Protein AF-A0A4R6DWL5-F1 (afdb_monomer_lite)

Organism: NCBI:txid29545

Foldseek 3Di:
DDDPPPPPPPPPPPQDPVQLVVLLVVLVVQLVVCCVVPLLQSQLSSLVSCVVRNLVVVCVVQVQNPLSVVLSVVLNVCRNCCSVVVDPPVRSVVSSQVSCCVRRVDNFDDFDQDPVRDTDGPGDDDDDDD

pLDDT: mean 71.74, std 21.97, range [25.61, 95.81]

Secondary structure (DSSP, 8-state):
----------------HHHHHHHHHHHHHHHHHHHHH-TTTHHHHHHHHHHHHTHHHHHHHH--HHHHHHHHHHHHHHHHHHHTTSS-HHHHHHHHHHHHHHHH--S---EEE-TTS-EEESS-------

Radius of gyration: 18.13 Å; chains: 1; bounding box: 52×46×50 Å

Sequence (130 aa):
MLLLAAGCAHAEHEYTAEQFVRATKWCHDNARMDQGLQPDAWFSRFVACRREHVMPFEIQVFRREKEVGEMYDELARIAPLVDKKQVSARCAMMKWQQLMQEKLAIDCAITVEHADGGGQCAGLRAVQVR

Structure (mmCIF, N/CA/C/O backbone):
data_AF-A0A4R6DWL5-F1
#
_entry.id   AF-A0A4R6DWL5-F1
#
loop_
_atom_site.group_PDB
_atom_site.id
_atom_site.type_symbol
_atom_site.label_atom_id
_atom_site.label_alt_id
_atom_site.label_comp_id
_atom_site.label_asym_id
_atom_site.label_entity_id
_atom_site.label_seq_id
_atom_site.pdbx_PDB_ins_code
_atom_site.Cartn_x
_atom_site.Cartn_y
_atom_site.Cartn_z
_atom_site.occupancy
_atom_site.B_iso_or_equiv
_atom_site.auth_seq_id
_atom_site.auth_comp_id
_atom_site.auth_asym_id
_atom_site.auth_atom_id
_atom_site.pdbx_PDB_model_num
ATOM 1 N N . MET A 1 1 ? -33.145 -30.763 33.450 1.00 44.12 1 MET A N 1
ATOM 2 C CA . MET A 1 1 ? -32.457 -29.456 33.484 1.00 44.12 1 MET A CA 1
ATOM 3 C C . MET A 1 1 ? -30.967 -29.699 33.628 1.00 44.12 1 MET A C 1
ATOM 5 O O . MET A 1 1 ? -30.551 -30.127 34.691 1.00 44.12 1 MET A O 1
ATOM 9 N N . LEU 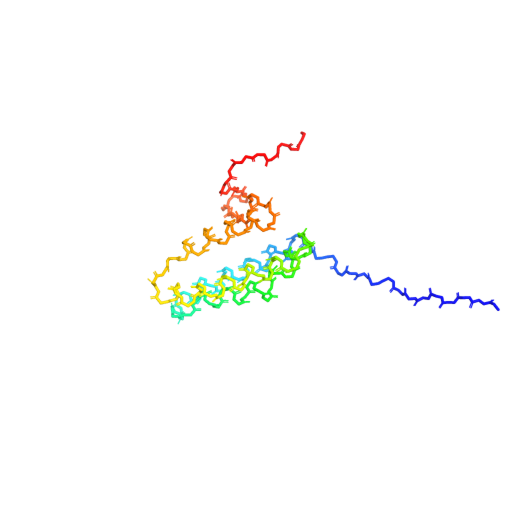A 1 2 ? -30.196 -29.461 32.568 1.00 37.34 2 LEU A N 1
ATOM 10 C CA . LEU A 1 2 ? -28.803 -29.021 32.657 1.00 37.34 2 LEU A CA 1
ATOM 11 C C . LEU A 1 2 ? -28.417 -28.472 31.282 1.00 37.34 2 LEU A C 1
ATOM 13 O O . LEU A 1 2 ? -28.399 -29.188 30.284 1.00 37.34 2 LEU A O 1
ATOM 17 N N . LEU A 1 3 ? -28.255 -27.152 31.260 1.00 47.22 3 LEU A N 1
ATOM 18 C CA . LEU A 1 3 ? -27.855 -26.341 30.124 1.00 47.22 3 LEU A CA 1
ATOM 19 C C . LEU A 1 3 ? -26.384 -26.618 29.814 1.00 47.22 3 LEU A C 1
ATOM 21 O O . LEU A 1 3 ? -25.522 -26.322 30.636 1.00 47.22 3 LEU A O 1
ATOM 25 N N . LEU A 1 4 ? -26.098 -27.122 28.618 1.00 44.31 4 LEU A N 1
ATOM 26 C CA . LEU A 1 4 ? -24.764 -27.056 28.028 1.00 44.31 4 LEU A CA 1
ATOM 27 C C . LEU A 1 4 ? -24.817 -26.077 26.857 1.00 44.31 4 LEU A C 1
ATOM 29 O O . LEU A 1 4 ? -24.803 -26.452 25.690 1.00 44.31 4 LEU A O 1
ATOM 33 N N . ALA A 1 5 ? -24.906 -24.791 27.200 1.00 48.03 5 ALA A N 1
ATOM 34 C CA . ALA A 1 5 ? -24.530 -23.710 26.302 1.00 48.03 5 ALA A CA 1
ATOM 35 C C . ALA A 1 5 ? -22.995 -23.662 26.247 1.00 48.03 5 ALA A C 1
ATOM 37 O O . ALA A 1 5 ? -22.357 -22.843 26.900 1.00 48.03 5 ALA A O 1
ATOM 38 N N . ALA A 1 6 ? -22.405 -24.594 25.502 1.00 44.91 6 ALA A N 1
ATOM 39 C CA . ALA A 1 6 ? -20.998 -24.570 25.122 1.00 44.91 6 ALA A CA 1
ATOM 40 C C . ALA A 1 6 ? -20.900 -24.171 23.644 1.00 44.91 6 ALA A C 1
ATOM 42 O O . ALA A 1 6 ? -20.457 -24.934 22.794 1.00 44.91 6 ALA A O 1
ATOM 43 N N . GLY A 1 7 ? -21.370 -22.965 23.329 1.00 35.59 7 GLY A N 1
ATOM 44 C CA . GLY A 1 7 ? -20.899 -22.253 22.151 1.00 35.59 7 GLY A CA 1
ATOM 45 C C . GLY A 1 7 ? -19.638 -21.527 22.575 1.00 35.59 7 GLY A C 1
ATOM 46 O O . GLY A 1 7 ? -19.731 -20.419 23.097 1.00 35.59 7 GLY A O 1
ATOM 47 N N . CYS A 1 8 ? -18.487 -22.195 22.458 1.00 44.97 8 CYS A N 1
ATOM 48 C CA . CYS A 1 8 ? -17.184 -21.581 22.669 1.00 44.97 8 CYS A CA 1
ATOM 49 C C . CYS A 1 8 ? -17.162 -20.238 21.945 1.00 44.97 8 CYS A C 1
ATOM 51 O O . CYS A 1 8 ? -17.403 -20.173 20.737 1.00 44.97 8 CYS A O 1
ATOM 53 N N . ALA A 1 9 ? -16.917 -19.186 22.726 1.00 37.28 9 ALA A N 1
ATOM 54 C CA . ALA A 1 9 ? -16.559 -17.879 22.227 1.00 37.28 9 ALA A CA 1
ATOM 55 C C . ALA A 1 9 ? -15.608 -18.083 21.049 1.00 37.28 9 ALA A C 1
ATOM 57 O O . ALA A 1 9 ? -14.599 -18.782 21.183 1.00 37.28 9 ALA A O 1
ATOM 58 N N . HIS A 1 10 ? -15.969 -17.530 19.892 1.00 35.88 10 HIS A N 1
ATOM 59 C CA . HIS A 1 10 ? -14.992 -17.305 18.848 1.00 35.88 10 HIS A CA 1
ATOM 60 C C . HIS A 1 10 ? -13.896 -16.488 19.521 1.00 35.88 10 HIS A C 1
ATOM 62 O O . HIS A 1 10 ? -14.077 -15.302 19.789 1.00 35.88 10 HIS A O 1
ATOM 68 N N . ALA A 1 11 ? -12.791 -17.143 19.869 1.00 39.69 11 ALA A N 1
ATOM 69 C CA . ALA A 1 11 ? -11.529 -16.464 20.020 1.00 39.69 11 ALA A CA 1
ATOM 70 C C . ALA A 1 11 ? -11.232 -15.943 18.615 1.00 39.69 11 ALA A C 1
ATOM 72 O O . ALA A 1 11 ? -10.598 -16.633 17.810 1.00 39.69 11 ALA A O 1
ATOM 73 N N . GLU A 1 12 ? -11.820 -14.784 18.288 1.00 44.91 12 GLU A N 1
ATOM 74 C CA . GLU A 1 12 ? -11.357 -13.935 17.204 1.00 44.91 12 GLU A CA 1
ATOM 75 C C . GLU A 1 12 ? -9.847 -13.943 17.363 1.00 44.91 12 GLU A C 1
ATOM 77 O O . GLU A 1 12 ? -9.341 -13.593 18.429 1.00 44.91 12 GLU A O 1
ATOM 82 N N . HIS A 1 13 ? -9.147 -14.531 16.394 1.00 46.78 13 HIS A N 1
ATOM 83 C CA . HIS A 1 13 ? -7.699 -14.569 16.427 1.00 46.78 13 HIS A CA 1
ATOM 84 C C . HIS A 1 13 ? -7.254 -13.118 16.558 1.00 46.78 13 HIS A C 1
ATOM 86 O O . HIS A 1 13 ? -7.386 -12.359 15.606 1.00 46.78 13 HIS A O 1
ATOM 92 N N . GLU A 1 14 ? -6.834 -12.699 17.751 1.00 51.12 14 GLU A N 1
ATOM 93 C CA . GLU A 1 14 ? -6.277 -11.371 17.941 1.00 51.12 14 GLU A CA 1
ATOM 94 C C . GLU A 1 14 ? -4.956 -11.376 17.190 1.00 51.12 14 GLU A C 1
ATOM 96 O O . GLU A 1 14 ? -3.984 -12.028 17.582 1.00 51.12 14 GLU A O 1
ATOM 101 N N . TYR A 1 15 ? -4.948 -10.714 16.040 1.00 56.78 15 TYR A N 1
ATOM 102 C CA . TYR A 1 15 ? -3.745 -10.584 15.252 1.00 56.78 15 TYR A CA 1
ATOM 103 C C . TYR A 1 15 ? -2.760 -9.692 16.012 1.00 56.78 15 TYR A C 1
ATOM 105 O O . TYR A 1 15 ? -3.109 -8.612 16.490 1.00 56.78 15 TYR A O 1
ATOM 113 N N . THR A 1 16 ? -1.514 -10.144 16.147 1.00 66.25 16 THR A N 1
ATOM 114 C CA . THR A 1 16 ? -0.500 -9.425 16.926 1.00 66.25 16 THR A CA 1
ATOM 115 C C . THR A 1 16 ? 0.188 -8.349 16.087 1.00 66.25 16 THR A C 1
ATOM 117 O O . THR A 1 16 ? 0.328 -8.475 14.867 1.00 66.25 16 THR A O 1
ATOM 120 N N . ALA A 1 17 ? 0.704 -7.303 16.743 1.00 64.25 17 ALA A N 1
ATOM 121 C CA . ALA A 1 17 ? 1.523 -6.279 16.085 1.00 64.25 17 ALA A CA 1
ATOM 122 C C . ALA A 1 17 ? 2.720 -6.888 15.322 1.00 64.25 17 ALA A C 1
ATOM 124 O O . ALA A 1 17 ? 3.086 -6.426 14.246 1.00 64.25 17 ALA A O 1
ATOM 125 N N . GLU A 1 18 ? 3.287 -7.981 15.836 1.00 68.69 18 GLU A N 1
ATOM 126 C CA . GLU A 1 18 ? 4.375 -8.715 15.187 1.00 68.69 18 GLU A CA 1
ATOM 127 C C . GLU A 1 18 ? 3.936 -9.365 13.861 1.00 68.69 18 GLU A C 1
ATOM 129 O O . GLU A 1 18 ? 4.676 -9.346 12.877 1.00 68.69 18 GLU A O 1
ATOM 134 N N . GLN A 1 19 ? 2.723 -9.924 13.797 1.00 67.31 19 GLN A N 1
ATOM 135 C CA . GLN A 1 19 ? 2.179 -10.482 12.556 1.00 67.31 19 GLN A CA 1
ATOM 136 C C . GLN A 1 19 ? 1.967 -9.394 11.49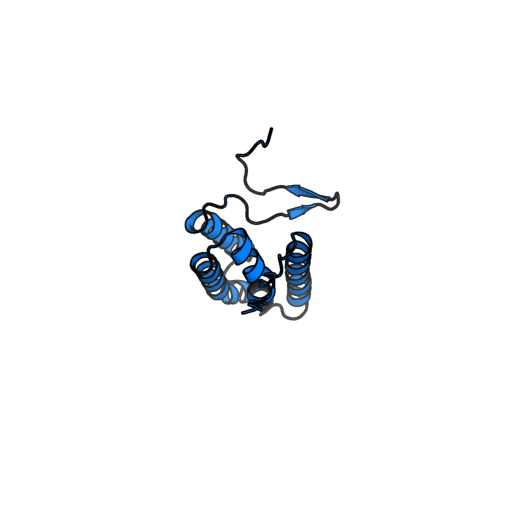3 1.00 67.31 19 GLN A C 1
ATOM 138 O O . GLN A 1 19 ? 2.327 -9.615 10.336 1.00 67.31 19 GLN A O 1
ATOM 143 N N . PHE A 1 20 ? 1.476 -8.214 11.889 1.00 74.06 20 PHE A N 1
ATOM 144 C CA . PHE A 1 20 ? 1.347 -7.057 10.997 1.00 74.06 20 PHE A CA 1
ATOM 145 C C . PHE A 1 20 ? 2.703 -6.607 10.427 1.00 74.06 20 PHE A C 1
ATOM 147 O O . PHE A 1 20 ? 2.840 -6.427 9.212 1.00 74.06 20 PHE A O 1
ATOM 154 N N . VAL A 1 21 ? 3.721 -6.467 11.286 1.00 72.31 21 VAL A N 1
ATOM 155 C CA . VAL A 1 21 ? 5.079 -6.070 10.871 1.00 72.31 21 VAL A CA 1
ATOM 156 C C . VAL A 1 21 ? 5.665 -7.093 9.897 1.00 72.31 21 VAL A C 1
ATOM 158 O O . VAL A 1 21 ? 6.164 -6.718 8.834 1.00 72.31 21 VAL A O 1
ATOM 161 N N . ARG A 1 22 ? 5.539 -8.394 10.192 1.00 75.19 22 ARG A N 1
ATOM 162 C CA . ARG A 1 22 ? 6.022 -9.463 9.301 1.00 75.19 22 ARG A CA 1
ATOM 163 C C . ARG A 1 22 ? 5.337 -9.446 7.936 1.00 75.19 22 ARG A C 1
ATOM 165 O O . ARG A 1 22 ? 6.029 -9.548 6.925 1.00 75.19 22 ARG A O 1
ATOM 172 N N . ALA A 1 23 ? 4.013 -9.296 7.891 1.00 76.94 23 ALA A N 1
ATOM 173 C CA . ALA A 1 23 ? 3.266 -9.230 6.635 1.00 76.94 23 ALA A CA 1
ATOM 174 C C . ALA A 1 23 ? 3.669 -8.007 5.794 1.00 76.94 23 ALA A C 1
ATOM 176 O O . ALA A 1 23 ? 3.923 -8.122 4.593 1.00 76.94 23 ALA A O 1
ATOM 177 N N . THR A 1 24 ? 3.812 -6.847 6.439 1.00 78.38 24 THR A N 1
ATOM 178 C CA . THR A 1 24 ? 4.253 -5.607 5.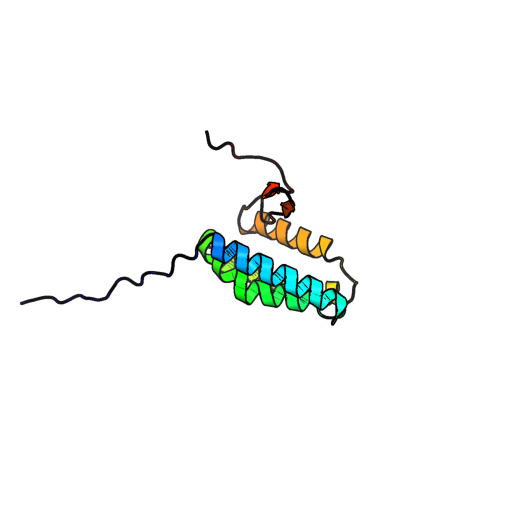786 1.00 78.38 24 THR A CA 1
ATOM 179 C C . THR A 1 24 ? 5.657 -5.754 5.203 1.00 78.38 24 THR A C 1
ATOM 181 O O . THR A 1 24 ? 5.879 -5.437 4.029 1.00 78.38 24 THR A O 1
ATOM 184 N N . LYS A 1 25 ? 6.596 -6.300 5.988 1.00 82.69 25 LYS A N 1
ATOM 185 C CA . LYS A 1 25 ? 7.966 -6.561 5.538 1.00 82.69 25 LYS A CA 1
ATOM 186 C C . LYS A 1 25 ? 7.995 -7.526 4.352 1.00 82.69 25 LYS A C 1
ATOM 188 O O . LYS A 1 25 ? 8.684 -7.257 3.371 1.00 82.69 25 LYS A O 1
ATOM 193 N N . TRP A 1 26 ? 7.224 -8.613 4.415 1.00 87.38 26 TRP A N 1
ATOM 194 C CA . TRP A 1 26 ? 7.147 -9.600 3.337 1.00 87.38 26 TRP A CA 1
ATOM 195 C C . TRP A 1 26 ? 6.704 -8.968 2.011 1.00 87.38 26 TRP A C 1
ATOM 197 O O . TRP A 1 26 ? 7.349 -9.192 0.984 1.00 87.38 26 TRP A O 1
ATOM 207 N N . CYS A 1 27 ? 5.672 -8.119 2.029 1.00 87.19 27 CYS A N 1
ATOM 208 C CA . CYS A 1 27 ? 5.230 -7.414 0.824 1.00 87.19 27 CYS A CA 1
ATOM 209 C C . CYS A 1 27 ? 6.289 -6.469 0.261 1.00 87.19 27 CYS A C 1
ATOM 211 O O . CYS A 1 27 ? 6.478 -6.408 -0.954 1.00 87.19 27 CYS A O 1
ATOM 213 N N . HIS A 1 28 ? 6.994 -5.742 1.126 1.00 82.44 28 HIS A N 1
ATOM 214 C CA . HIS A 1 28 ? 8.048 -4.831 0.695 1.00 82.44 28 HIS A CA 1
ATOM 215 C C . HIS A 1 28 ? 9.247 -5.576 0.082 1.00 82.44 28 HIS A C 1
ATOM 217 O O . HIS A 1 28 ? 9.753 -5.183 -0.971 1.00 82.44 28 HIS A O 1
ATOM 223 N N . ASP A 1 29 ? 9.686 -6.672 0.705 1.00 84.62 29 ASP A N 1
ATOM 224 C CA . ASP A 1 29 ? 10.802 -7.481 0.207 1.00 84.62 29 ASP A CA 1
ATOM 225 C C . ASP A 1 29 ? 10.487 -8.084 -1.174 1.00 84.62 29 ASP A C 1
ATOM 227 O O . ASP A 1 29 ? 11.310 -7.983 -2.088 1.00 84.62 29 ASP A O 1
ATOM 231 N N . ASN A 1 30 ? 9.280 -8.637 -1.355 1.00 81.62 30 ASN A N 1
ATOM 232 C CA . ASN A 1 30 ? 8.838 -9.174 -2.647 1.00 81.62 30 ASN A CA 1
ATOM 233 C C . ASN A 1 30 ? 8.739 -8.077 -3.710 1.00 81.62 30 ASN A C 1
ATOM 235 O O . ASN A 1 30 ? 9.217 -8.274 -4.822 1.00 81.62 30 ASN A O 1
ATOM 239 N N . ALA A 1 31 ? 8.212 -6.899 -3.365 1.00 85.06 31 ALA A N 1
ATOM 240 C CA . ALA A 1 31 ? 8.150 -5.766 -4.286 1.00 85.06 31 ALA A CA 1
ATOM 241 C C . ALA A 1 31 ? 9.542 -5.330 -4.767 1.00 85.06 31 ALA A C 1
ATOM 243 O O . ALA A 1 31 ? 9.730 -5.055 -5.951 1.00 85.06 31 ALA A O 1
ATOM 244 N N . ARG A 1 32 ? 10.540 -5.309 -3.871 1.00 79.19 32 ARG A N 1
ATOM 245 C CA . ARG A 1 32 ? 11.929 -4.978 -4.226 1.00 79.19 32 ARG A CA 1
ATOM 246 C C . ARG A 1 32 ? 12.541 -6.018 -5.162 1.00 79.19 32 ARG A C 1
ATOM 248 O O . ARG A 1 32 ? 13.278 -5.656 -6.076 1.00 79.19 32 ARG A O 1
ATOM 255 N N . MET A 1 33 ? 12.254 -7.299 -4.934 1.00 78.50 33 MET A N 1
ATOM 256 C CA . MET A 1 33 ? 12.681 -8.375 -5.832 1.00 78.50 33 MET A CA 1
ATOM 257 C C . MET A 1 33 ? 11.991 -8.271 -7.198 1.00 78.50 33 MET A C 1
ATOM 259 O O . MET A 1 33 ? 12.661 -8.320 -8.230 1.00 78.50 33 MET A O 1
ATOM 263 N N . ASP A 1 34 ? 10.675 -8.060 -7.209 1.00 80.81 34 ASP A N 1
ATOM 264 C CA . ASP A 1 34 ? 9.872 -7.918 -8.424 1.00 80.81 34 ASP A CA 1
ATOM 265 C C . ASP A 1 34 ? 10.289 -6.691 -9.239 1.00 80.81 34 ASP A C 1
ATOM 267 O O . ASP A 1 34 ? 10.315 -6.757 -10.461 1.00 80.81 34 ASP A O 1
ATOM 271 N N . GLN A 1 35 ? 10.716 -5.599 -8.605 1.00 77.19 35 GLN A N 1
ATOM 272 C CA . GLN A 1 35 ? 11.243 -4.437 -9.324 1.00 77.19 35 GLN A CA 1
ATOM 273 C C . GLN A 1 35 ? 12.479 -4.784 -10.180 1.00 77.19 35 GLN A C 1
ATOM 275 O O . GLN A 1 35 ? 12.703 -4.154 -11.213 1.00 77.19 35 GLN A O 1
ATOM 280 N N . GLY A 1 36 ? 13.267 -5.787 -9.776 1.00 80.25 36 GLY A N 1
ATOM 281 C CA . GLY A 1 36 ? 14.408 -6.290 -10.545 1.00 80.25 36 GLY A CA 1
ATOM 282 C C . GLY A 1 36 ? 14.055 -7.367 -11.578 1.00 80.25 36 GLY A C 1
ATOM 283 O O . GLY A 1 36 ? 14.707 -7.439 -12.616 1.00 80.25 36 GLY A O 1
ATOM 284 N N . LEU A 1 37 ? 13.044 -8.203 -11.310 1.00 79.44 37 LEU A N 1
ATOM 285 C CA . LEU A 1 37 ? 12.701 -9.376 -12.135 1.00 79.44 37 LEU A CA 1
ATOM 286 C C . LEU A 1 37 ? 11.522 -9.144 -13.092 1.00 79.44 37 LEU A C 1
ATOM 288 O O . LEU A 1 37 ? 11.490 -9.701 -14.186 1.00 79.44 37 LEU A O 1
ATOM 292 N N . GLN A 1 38 ? 10.539 -8.356 -12.669 1.00 79.31 38 GLN A N 1
ATOM 293 C CA . GLN A 1 38 ? 9.292 -8.051 -13.373 1.00 79.31 38 GLN A CA 1
ATOM 294 C C . GLN A 1 38 ? 8.969 -6.551 -13.236 1.00 79.31 38 GLN A C 1
ATOM 296 O O . GLN A 1 38 ? 7.972 -6.172 -12.610 1.00 79.31 38 GLN A O 1
ATOM 301 N N . PRO A 1 39 ? 9.799 -5.670 -13.826 1.00 78.25 39 PRO A N 1
ATOM 302 C CA . PRO A 1 39 ? 9.685 -4.222 -13.648 1.00 78.25 39 PRO A CA 1
ATOM 303 C C . PRO A 1 39 ? 8.372 -3.627 -14.179 1.00 78.25 39 PRO A C 1
ATOM 305 O O . PRO A 1 39 ? 8.048 -2.496 -13.834 1.00 78.25 39 PRO A O 1
ATOM 308 N N . ASP A 1 40 ? 7.611 -4.372 -14.981 1.00 85.75 40 ASP A N 1
ATOM 309 C CA . ASP A 1 40 ? 6.359 -3.908 -15.588 1.00 85.75 40 ASP A CA 1
ATOM 310 C C . ASP A 1 40 ? 5.107 -4.262 -14.763 1.00 85.75 40 ASP A C 1
ATOM 312 O O . ASP A 1 40 ? 3.989 -4.001 -15.206 1.00 85.75 40 ASP A O 1
ATOM 316 N N . ALA A 1 41 ? 5.264 -4.887 -13.590 1.00 88.44 41 ALA A N 1
ATOM 317 C CA . ALA A 1 41 ? 4.139 -5.262 -12.722 1.00 88.44 41 ALA A CA 1
ATOM 318 C C . ALA A 1 41 ? 4.447 -5.200 -11.214 1.00 88.44 41 ALA A C 1
ATOM 320 O O . ALA A 1 41 ? 3.610 -5.594 -10.396 1.00 88.44 41 ALA A O 1
ATOM 321 N N . TRP A 1 42 ? 5.651 -4.771 -10.824 1.00 90.19 42 TRP A N 1
ATOM 322 C CA . TRP A 1 42 ? 6.124 -4.865 -9.441 1.00 90.19 42 TRP A CA 1
ATOM 323 C C . TRP A 1 42 ? 5.222 -4.124 -8.443 1.00 90.19 42 TRP A C 1
ATOM 325 O O . TRP A 1 42 ? 4.991 -4.623 -7.341 1.00 90.19 42 TRP A O 1
ATOM 335 N N . PHE A 1 43 ? 4.671 -2.962 -8.811 1.00 91.81 43 PHE A N 1
ATOM 336 C CA . PHE A 1 43 ? 3.848 -2.162 -7.909 1.00 91.81 43 PHE A CA 1
ATOM 337 C C . PHE A 1 43 ? 2.409 -2.686 -7.853 1.00 91.81 43 PHE A C 1
ATOM 339 O O . PHE A 1 43 ? 1.827 -2.739 -6.770 1.00 91.81 43 PHE A O 1
ATOM 346 N N . SER A 1 44 ? 1.841 -3.162 -8.968 1.00 93.69 44 SER A N 1
ATOM 347 C CA . SER A 1 44 ? 0.556 -3.887 -8.930 1.00 93.69 44 SER A CA 1
ATOM 348 C C . SER A 1 44 ? 0.633 -5.134 -8.050 1.00 93.69 44 SER A C 1
ATOM 350 O O . SER A 1 44 ? -0.270 -5.381 -7.248 1.00 93.69 44 SER A O 1
ATOM 352 N N . ARG A 1 45 ? 1.739 -5.883 -8.126 1.00 92.00 45 ARG A N 1
ATOM 353 C CA . ARG A 1 45 ? 1.988 -7.049 -7.265 1.00 92.00 45 ARG A CA 1
ATOM 354 C C . ARG A 1 45 ? 2.161 -6.658 -5.797 1.00 92.00 45 ARG A C 1
ATOM 356 O O . ARG A 1 45 ? 1.599 -7.318 -4.926 1.00 92.00 45 ARG A O 1
ATOM 363 N N . PHE A 1 46 ? 2.843 -5.549 -5.516 1.00 91.81 46 PHE A N 1
ATOM 364 C CA . PHE A 1 46 ? 2.930 -4.981 -4.168 1.00 91.81 46 PHE A CA 1
ATOM 365 C C . PHE A 1 46 ? 1.552 -4.634 -3.580 1.00 91.81 46 PHE A C 1
ATOM 367 O O . PHE A 1 46 ? 1.264 -4.987 -2.435 1.00 91.81 46 PHE A O 1
ATOM 374 N N . VAL A 1 47 ? 0.681 -3.969 -4.346 1.00 93.31 47 VAL A N 1
ATOM 375 C CA . VAL A 1 47 ? -0.665 -3.601 -3.872 1.00 93.31 47 VAL A CA 1
ATOM 376 C C . VAL A 1 47 ? -1.527 -4.842 -3.636 1.00 93.31 47 VAL A C 1
ATOM 378 O O . VAL A 1 47 ? -2.201 -4.917 -2.608 1.00 93.31 47 VAL A O 1
ATOM 381 N N . ALA A 1 48 ? -1.469 -5.833 -4.531 1.00 95.25 48 ALA A N 1
ATOM 382 C CA . ALA A 1 48 ? -2.168 -7.107 -4.352 1.00 95.25 48 ALA A CA 1
ATOM 383 C C . ALA A 1 48 ? -1.712 -7.825 -3.072 1.00 95.25 48 ALA A C 1
ATOM 385 O O . ALA A 1 48 ? -2.544 -8.208 -2.252 1.00 95.25 48 ALA A O 1
ATOM 386 N N . CYS A 1 49 ? -0.398 -7.893 -2.850 1.00 94.12 49 CYS A N 1
ATOM 387 C CA . CYS A 1 49 ? 0.193 -8.443 -1.635 1.00 94.12 49 CYS A CA 1
ATOM 388 C C . CYS A 1 49 ? -0.345 -7.771 -0.369 1.00 94.12 49 CYS A C 1
ATOM 390 O O . CYS A 1 49 ? -0.794 -8.440 0.561 1.00 94.12 49 CYS A O 1
ATOM 392 N N . ARG A 1 50 ? -0.333 -6.432 -0.323 1.00 93.31 50 ARG A N 1
ATOM 393 C CA . ARG A 1 50 ? -0.837 -5.706 0.848 1.00 93.31 50 ARG A CA 1
ATOM 394 C C . ARG A 1 50 ? -2.335 -5.919 1.049 1.00 93.31 50 ARG A C 1
ATOM 396 O O . ARG A 1 50 ? -2.764 -6.059 2.190 1.00 93.31 50 ARG A O 1
ATOM 403 N N . ARG A 1 51 ? -3.125 -5.992 -0.025 1.00 94.50 51 ARG A N 1
ATOM 404 C CA . ARG A 1 51 ? -4.561 -6.287 0.071 1.00 94.50 51 ARG A CA 1
ATOM 405 C C . ARG A 1 51 ? -4.820 -7.663 0.687 1.00 94.50 51 ARG A C 1
ATOM 407 O O . ARG A 1 51 ? -5.729 -7.800 1.494 1.00 94.50 51 ARG A O 1
ATOM 414 N N . GLU A 1 52 ? -4.028 -8.663 0.323 1.00 94.56 52 GLU A N 1
ATOM 415 C CA . GLU A 1 52 ? -4.185 -10.030 0.828 1.00 94.56 52 GLU A CA 1
ATOM 416 C C . GLU A 1 52 ? -3.668 -10.185 2.266 1.00 94.56 52 GLU A C 1
ATOM 418 O O . GLU A 1 52 ? -4.324 -10.809 3.099 1.00 94.56 52 GLU A O 1
ATOM 423 N N . HIS A 1 53 ? -2.518 -9.581 2.580 1.00 89.94 53 HIS A N 1
ATOM 424 C CA . HIS A 1 53 ? -1.789 -9.876 3.815 1.00 89.94 53 HIS A CA 1
ATOM 425 C C . HIS A 1 53 ? -1.717 -8.735 4.827 1.00 89.94 53 HIS A C 1
ATOM 427 O O . HIS A 1 53 ? -1.372 -8.997 5.967 1.00 89.94 53 HIS A O 1
ATOM 433 N N . VAL A 1 54 ? -1.993 -7.482 4.468 1.00 88.62 54 VAL A N 1
ATOM 434 C CA . VAL A 1 54 ? -1.866 -6.325 5.383 1.00 88.62 54 VAL A CA 1
ATOM 435 C C . VAL A 1 54 ? -3.230 -5.708 5.683 1.00 88.62 54 VAL A C 1
ATOM 437 O O . VAL A 1 54 ? -3.522 -5.396 6.835 1.00 88.62 54 VAL A O 1
ATOM 440 N N . MET A 1 55 ? -4.103 -5.612 4.681 1.00 90.50 55 MET A N 1
ATOM 441 C CA . MET A 1 55 ? -5.449 -5.058 4.822 1.00 90.50 55 MET A CA 1
ATOM 442 C C . MET A 1 55 ? -6.264 -5.684 5.968 1.00 90.50 55 MET A C 1
ATOM 444 O O . MET A 1 55 ? -6.862 -4.915 6.720 1.00 90.50 55 MET A O 1
ATOM 448 N N . PRO A 1 56 ? -6.278 -7.018 6.194 1.00 88.31 56 PRO A N 1
ATOM 449 C CA . PRO A 1 56 ? -7.043 -7.594 7.306 1.00 88.31 56 PRO A CA 1
ATOM 450 C C . PRO A 1 56 ? -6.623 -7.052 8.681 1.00 88.31 56 PRO A C 1
ATOM 452 O O . PRO A 1 56 ? -7.466 -6.858 9.555 1.00 88.31 56 PRO A O 1
ATOM 455 N N . PHE A 1 57 ? -5.333 -6.753 8.857 1.00 80.75 57 PHE A N 1
ATOM 456 C CA . PHE A 1 57 ? -4.798 -6.159 10.081 1.00 80.75 57 PHE A CA 1
ATOM 457 C C . PHE A 1 57 ? -5.225 -4.697 10.222 1.00 80.75 57 PHE A C 1
ATOM 459 O O . PHE A 1 57 ? -5.690 -4.288 11.281 1.00 80.75 57 PHE A O 1
ATOM 466 N N . GLU A 1 58 ? -5.120 -3.912 9.148 1.00 81.75 58 GLU A N 1
ATOM 467 C CA . GLU A 1 58 ? -5.563 -2.512 9.140 1.00 81.75 58 GLU A CA 1
ATOM 468 C C . GLU A 1 58 ? -7.069 -2.405 9.434 1.00 81.75 58 GLU A C 1
ATOM 470 O O . GLU A 1 58 ? -7.489 -1.560 10.223 1.00 81.75 58 GLU A O 1
ATOM 475 N N . ILE A 1 59 ? -7.887 -3.317 8.898 1.00 84.25 59 ILE A N 1
ATOM 476 C CA . ILE A 1 59 ? -9.324 -3.392 9.201 1.00 84.25 59 ILE A CA 1
ATOM 477 C C . ILE A 1 59 ? -9.563 -3.648 10.692 1.00 84.25 59 ILE A C 1
ATOM 479 O O . ILE A 1 59 ? -10.431 -3.010 11.287 1.00 84.25 59 ILE A O 1
ATOM 483 N N . GLN A 1 60 ? -8.804 -4.545 11.318 1.00 77.44 60 GLN A N 1
ATOM 484 C CA . GLN A 1 60 ? -8.960 -4.832 12.746 1.00 77.44 60 GLN A CA 1
ATOM 485 C C . GLN A 1 60 ? -8.514 -3.682 13.641 1.00 77.44 60 GLN A C 1
ATOM 487 O O . GLN A 1 60 ? -9.185 -3.390 14.630 1.00 77.44 60 GLN A O 1
ATOM 492 N N . VAL A 1 61 ? -7.411 -3.016 13.293 1.00 76.44 61 VAL A N 1
ATOM 493 C CA . VAL A 1 61 ? -6.899 -1.874 14.058 1.00 76.44 61 VAL A CA 1
ATOM 494 C C . VAL A 1 61 ? -7.865 -0.696 13.957 1.00 76.44 61 VAL A C 1
ATOM 496 O O . VAL A 1 61 ? -8.206 -0.089 14.970 1.00 76.44 61 VAL A O 1
ATOM 499 N N . PHE A 1 62 ? -8.340 -0.382 12.752 1.00 78.44 62 PHE A N 1
ATOM 500 C CA . PHE A 1 62 ? -9.145 0.819 12.525 1.00 78.44 62 PHE A CA 1
ATOM 501 C C . PHE A 1 62 ? -10.647 0.587 12.663 1.00 78.44 62 PHE A C 1
ATOM 503 O O . PHE A 1 62 ? -11.393 1.555 12.790 1.00 78.44 62 PHE A O 1
ATOM 510 N N . ARG A 1 63 ? -11.096 -0.676 12.647 1.00 80.62 63 ARG A N 1
ATOM 511 C CA . ARG A 1 63 ? -12.512 -1.085 12.685 1.00 80.62 63 ARG A CA 1
ATOM 512 C C . ARG A 1 63 ? -13.357 -0.381 11.610 1.00 80.62 63 ARG A C 1
ATOM 514 O O . ARG A 1 63 ? -14.519 -0.054 11.831 1.00 80.62 63 ARG A O 1
ATOM 521 N N . ARG A 1 64 ? -12.751 -0.138 10.442 1.00 81.56 64 ARG A N 1
ATOM 522 C CA . ARG A 1 64 ? -13.296 0.634 9.311 1.00 81.56 64 ARG A CA 1
ATOM 523 C C . ARG A 1 64 ? -13.080 -0.107 7.993 1.00 81.56 64 ARG A C 1
ATOM 525 O O . ARG A 1 64 ? -12.277 0.290 7.154 1.00 81.56 64 ARG A O 1
ATOM 532 N N . GLU A 1 65 ? -13.751 -1.247 7.846 1.00 91.81 65 GLU A N 1
ATOM 533 C CA . GLU A 1 65 ? -13.565 -2.150 6.702 1.00 91.81 65 GLU A CA 1
ATOM 534 C C . GLU A 1 65 ? -13.836 -1.476 5.358 1.00 91.81 65 GLU A C 1
ATOM 536 O O . GLU A 1 65 ? -13.029 -1.581 4.436 1.00 91.81 65 GLU A O 1
ATOM 541 N N . LYS A 1 66 ? -14.953 -0.748 5.267 1.00 93.81 66 LYS A N 1
ATOM 542 C CA . LYS A 1 66 ? -15.362 -0.070 4.039 1.00 93.81 66 LYS A CA 1
ATOM 543 C C . LYS A 1 66 ? -14.315 0.951 3.603 1.00 93.81 66 LYS A C 1
ATOM 545 O O . LYS A 1 66 ? -13.893 0.940 2.453 1.00 93.81 66 LYS A O 1
ATOM 550 N N . GLU A 1 67 ? -13.890 1.816 4.517 1.00 92.62 67 GLU A N 1
ATOM 551 C CA . GLU A 1 67 ? -12.918 2.865 4.239 1.00 92.62 67 GLU A CA 1
ATOM 552 C C . GLU A 1 67 ? -11.566 2.271 3.852 1.00 92.62 67 GLU A C 1
ATOM 554 O O . GLU A 1 67 ? -11.010 2.659 2.830 1.00 92.62 67 GLU A O 1
ATOM 559 N N . VAL A 1 68 ? -11.061 1.296 4.614 1.00 89.62 68 VAL A N 1
ATOM 560 C CA . VAL A 1 68 ? -9.795 0.627 4.292 1.00 89.62 68 VAL A CA 1
ATOM 561 C C . VAL A 1 68 ? -9.882 -0.047 2.914 1.00 89.62 68 VAL A C 1
ATOM 563 O O . VAL A 1 68 ? -8.983 0.128 2.093 1.00 89.62 68 VAL A O 1
ATOM 566 N N . GLY A 1 69 ? -10.978 -0.750 2.612 1.00 94.31 69 GLY A N 1
ATOM 567 C CA . GLY A 1 69 ? -11.209 -1.376 1.306 1.00 94.31 69 GLY A CA 1
ATOM 568 C C . GLY A 1 69 ? -11.222 -0.372 0.148 1.00 94.31 69 GLY A C 1
ATOM 569 O O . GLY A 1 69 ? -10.503 -0.564 -0.834 1.00 94.31 69 GLY A O 1
ATOM 570 N N . GLU A 1 70 ? -11.958 0.739 0.289 1.00 95.06 70 GLU A N 1
ATOM 571 C CA . GLU A 1 70 ? -11.992 1.830 -0.699 1.00 95.06 70 GLU A CA 1
ATOM 572 C C . GLU A 1 70 ? -10.586 2.371 -0.988 1.00 95.06 70 GLU A C 1
ATOM 574 O O . GLU A 1 70 ? -10.237 2.645 -2.136 1.00 95.06 70 GLU A O 1
ATOM 579 N N . MET A 1 71 ? -9.750 2.499 0.041 1.00 92.88 71 MET A N 1
ATOM 580 C CA . MET A 1 71 ? -8.384 2.984 -0.123 1.00 92.88 71 MET A CA 1
ATOM 581 C C . MET A 1 71 ? -7.515 2.007 -0.919 1.00 92.88 71 MET A C 1
ATOM 583 O O . MET A 1 71 ? -6.716 2.437 -1.756 1.00 92.88 71 MET A O 1
ATOM 587 N N . TYR A 1 72 ? -7.651 0.698 -0.681 1.00 94.44 72 TYR A N 1
ATOM 588 C CA . TYR A 1 72 ? -6.941 -0.319 -1.465 1.00 94.44 72 TYR A CA 1
ATOM 589 C C . TYR A 1 72 ? -7.415 -0.348 -2.918 1.00 94.44 72 TYR A C 1
ATOM 591 O O . TYR A 1 72 ? -6.596 -0.527 -3.821 1.00 94.44 72 TYR A O 1
ATOM 599 N N . ASP A 1 73 ? -8.705 -0.118 -3.164 1.00 95.81 73 ASP A N 1
ATOM 600 C CA . ASP A 1 73 ? -9.248 0.003 -4.517 1.00 95.81 73 ASP A CA 1
ATOM 601 C C . ASP A 1 73 ? -8.697 1.239 -5.254 1.00 95.81 73 ASP A C 1
ATOM 603 O O . ASP A 1 73 ? -8.433 1.172 -6.458 1.00 95.81 73 ASP A O 1
ATOM 607 N N . GLU A 1 74 ? -8.476 2.358 -4.555 1.00 94.62 74 GLU A N 1
ATOM 608 C CA . GLU A 1 74 ? -7.787 3.533 -5.114 1.00 94.62 74 GLU A CA 1
ATOM 609 C C . GLU A 1 74 ? -6.326 3.220 -5.470 1.00 94.62 74 GLU A C 1
ATOM 611 O O . GLU A 1 74 ? -5.872 3.528 -6.575 1.00 94.62 74 GLU A O 1
ATOM 616 N N . LEU A 1 75 ? -5.584 2.559 -4.574 1.00 91.50 75 LEU A N 1
ATOM 617 C CA . LEU A 1 75 ? -4.207 2.146 -4.865 1.00 91.50 75 LEU A CA 1
ATOM 618 C C . LEU A 1 75 ? -4.129 1.182 -6.050 1.00 91.50 75 LEU A C 1
ATOM 620 O O . LEU A 1 75 ? -3.254 1.339 -6.901 1.00 91.50 75 LEU A O 1
ATOM 624 N N . ALA A 1 76 ? -5.049 0.221 -6.137 1.00 95.00 76 ALA A N 1
ATOM 625 C CA . ALA A 1 76 ? -5.104 -0.735 -7.238 1.00 95.00 76 ALA A CA 1
ATOM 626 C C . ALA A 1 76 ? -5.353 -0.046 -8.591 1.00 95.00 76 ALA A C 1
ATOM 628 O O . ALA A 1 76 ? -4.800 -0.471 -9.603 1.00 95.00 76 ALA A O 1
ATOM 629 N N . ARG A 1 77 ? -6.119 1.055 -8.620 1.00 95.69 77 ARG A N 1
ATOM 630 C CA . ARG A 1 77 ? -6.313 1.874 -9.831 1.00 95.69 77 ARG A CA 1
ATOM 631 C C . ARG A 1 77 ? -5.054 2.638 -10.246 1.00 95.69 77 ARG A C 1
ATOM 633 O O . ARG A 1 77 ? -4.806 2.798 -11.439 1.00 95.69 77 ARG A O 1
ATOM 640 N N . ILE A 1 78 ? -4.253 3.096 -9.284 1.00 93.69 78 ILE A N 1
ATOM 641 C CA . ILE A 1 78 ? -3.000 3.825 -9.542 1.00 93.69 78 ILE A CA 1
ATOM 642 C C . ILE A 1 78 ? -1.872 2.866 -9.943 1.00 93.69 78 ILE A C 1
ATOM 644 O O . ILE A 1 78 ? -0.977 3.247 -10.699 1.00 93.69 78 ILE A O 1
ATOM 648 N N . ALA A 1 79 ? -1.904 1.624 -9.464 1.00 93.44 79 ALA A N 1
ATOM 649 C CA . ALA A 1 79 ? -0.768 0.724 -9.560 1.00 93.44 79 ALA A CA 1
ATOM 650 C C . ALA A 1 79 ? -0.256 0.447 -10.989 1.00 93.44 79 ALA A C 1
ATOM 652 O O . ALA A 1 79 ? 0.947 0.606 -11.212 1.00 93.44 79 ALA A O 1
ATOM 653 N N . PRO A 1 80 ? -1.117 0.198 -11.997 1.00 95.00 80 PRO A N 1
ATOM 654 C CA . PRO A 1 80 ? -0.666 0.030 -13.378 1.00 95.00 80 PRO A CA 1
ATOM 655 C C . PRO A 1 80 ? -0.009 1.285 -13.970 1.00 95.00 80 PRO A C 1
ATOM 657 O O . PRO A 1 80 ? 0.773 1.186 -14.914 1.00 95.00 80 PRO A O 1
ATOM 660 N N . LEU A 1 81 ? -0.329 2.479 -13.457 1.00 94.44 81 LEU A N 1
ATOM 661 C CA . LEU A 1 81 ? 0.308 3.730 -13.884 1.00 94.44 81 LEU A CA 1
ATOM 662 C C . LEU A 1 81 ? 1.728 3.843 -13.326 1.00 94.44 81 LEU A C 1
ATOM 664 O O . LEU A 1 81 ? 2.603 4.389 -14.000 1.00 94.44 81 LEU A O 1
ATOM 668 N N . VAL A 1 82 ? 1.960 3.317 -12.120 1.00 91.25 82 VAL A N 1
ATOM 669 C CA . VAL A 1 82 ? 3.298 3.225 -11.521 1.00 91.25 82 VAL A CA 1
ATOM 670 C C . VAL A 1 82 ? 4.155 2.226 -12.279 1.00 91.25 82 VAL A C 1
ATOM 672 O O . VAL A 1 82 ? 5.277 2.552 -12.662 1.00 91.25 82 VAL A O 1
ATOM 675 N N . ASP A 1 83 ? 3.599 1.053 -12.571 1.00 92.00 83 ASP A N 1
ATOM 676 C CA . ASP A 1 83 ? 4.273 0.023 -13.362 1.00 92.00 83 ASP A CA 1
ATOM 677 C C . ASP A 1 83 ? 4.680 0.548 -14.748 1.00 92.00 83 ASP A C 1
ATOM 679 O O . ASP A 1 83 ? 5.816 0.380 -15.187 1.00 92.00 83 ASP A O 1
ATOM 683 N N . LYS A 1 84 ? 3.794 1.309 -15.402 1.00 93.12 84 LYS A N 1
ATOM 684 C CA . LYS A 1 84 ? 4.064 1.971 -16.691 1.00 93.12 84 LYS A CA 1
ATOM 685 C C . LYS A 1 84 ? 4.908 3.247 -16.577 1.00 93.12 84 LYS A C 1
ATOM 687 O O . LYS A 1 84 ? 5.072 3.945 -17.577 1.00 93.12 84 LYS A O 1
ATOM 692 N N . LYS A 1 85 ? 5.416 3.584 -15.384 1.00 90.25 85 LYS A N 1
ATOM 693 C CA . LYS A 1 85 ? 6.233 4.780 -15.087 1.00 90.25 85 LYS A CA 1
ATOM 694 C C . LYS A 1 85 ? 5.556 6.119 -15.414 1.00 90.25 85 LYS A C 1
ATOM 696 O O . LYS A 1 85 ? 6.230 7.135 -15.554 1.00 90.25 85 LYS A O 1
ATOM 701 N N . GLN A 1 86 ? 4.229 6.137 -15.517 1.00 92.31 86 GLN A N 1
ATOM 702 C CA . GLN A 1 86 ? 3.434 7.353 -15.722 1.00 92.31 86 GLN A CA 1
ATOM 703 C C . GLN A 1 86 ? 3.231 8.115 -14.406 1.00 92.31 86 GLN A C 1
ATOM 705 O O . GLN A 1 86 ? 3.071 9.332 -14.403 1.00 92.31 86 GLN A O 1
ATOM 710 N N . VAL A 1 87 ? 3.262 7.395 -13.283 1.00 89.81 87 VAL A N 1
ATOM 711 C CA . VAL A 1 87 ? 3.202 7.934 -11.921 1.00 89.81 87 VAL A CA 1
ATOM 712 C C . VAL A 1 87 ? 4.376 7.365 -11.129 1.00 89.81 87 VAL A C 1
ATOM 714 O O . VAL A 1 87 ? 4.750 6.210 -11.300 1.00 89.81 87 VAL A O 1
ATOM 717 N N . SER A 1 88 ? 4.990 8.155 -10.249 1.00 85.62 88 SER A N 1
ATOM 718 C CA . SER A 1 88 ? 6.033 7.613 -9.371 1.00 85.62 88 SER A CA 1
ATOM 719 C C . SER A 1 88 ? 5.420 6.827 -8.207 1.00 85.62 88 SER A C 1
ATOM 721 O O . SER A 1 88 ? 4.382 7.215 -7.667 1.00 85.62 88 SER A O 1
ATOM 723 N N . ALA A 1 89 ? 6.099 5.775 -7.742 1.00 82.81 89 ALA A N 1
ATOM 724 C CA . ALA A 1 89 ? 5.687 5.050 -6.537 1.00 82.81 89 ALA A CA 1
ATOM 725 C C . ALA A 1 89 ? 5.577 5.978 -5.313 1.00 82.81 89 ALA A C 1
ATOM 727 O O . ALA A 1 89 ? 4.662 5.842 -4.506 1.00 82.81 89 ALA A O 1
ATOM 728 N N . ARG A 1 90 ? 6.449 6.995 -5.221 1.00 81.00 90 ARG A N 1
ATOM 729 C CA . ARG A 1 90 ? 6.366 8.042 -4.193 1.00 81.00 90 ARG A CA 1
ATOM 730 C C . ARG A 1 90 ? 5.024 8.779 -4.237 1.00 81.00 90 ARG A C 1
ATOM 732 O O . ARG A 1 90 ? 4.408 8.954 -3.193 1.00 81.00 90 ARG A O 1
ATOM 739 N N . CYS A 1 91 ? 4.559 9.187 -5.418 1.00 78.94 91 CYS A N 1
ATOM 740 C CA . CYS A 1 91 ? 3.264 9.857 -5.572 1.00 78.94 91 CYS A CA 1
ATOM 741 C C . CYS A 1 91 ? 2.096 8.946 -5.165 1.00 78.94 91 CYS A C 1
ATOM 743 O O . CYS A 1 91 ? 1.187 9.404 -4.475 1.00 78.94 91 CYS A O 1
ATOM 745 N N . ALA A 1 92 ? 2.137 7.662 -5.533 1.00 85.31 92 ALA A N 1
ATOM 746 C CA . ALA A 1 92 ? 1.119 6.693 -5.122 1.00 85.31 92 ALA A CA 1
ATOM 747 C C . ALA A 1 92 ? 1.079 6.513 -3.591 1.00 85.31 92 ALA A C 1
ATOM 749 O O . ALA A 1 92 ? 0.005 6.540 -2.992 1.00 85.31 92 ALA A O 1
ATOM 750 N N . MET A 1 93 ? 2.243 6.423 -2.940 1.00 82.31 93 MET A N 1
ATOM 751 C CA . MET A 1 93 ? 2.334 6.309 -1.478 1.00 82.31 93 MET A CA 1
ATOM 752 C C . MET A 1 93 ? 1.916 7.593 -0.748 1.00 82.31 93 MET A C 1
ATOM 754 O O . MET A 1 93 ? 1.294 7.517 0.309 1.00 82.31 93 MET A O 1
ATOM 758 N N . MET A 1 94 ? 2.174 8.773 -1.319 1.00 81.56 94 MET A N 1
ATOM 759 C CA . MET A 1 94 ? 1.631 10.032 -0.791 1.00 81.56 94 MET A CA 1
ATOM 760 C C . MET A 1 94 ? 0.102 10.070 -0.887 1.00 81.56 94 MET A C 1
ATOM 762 O O . MET A 1 94 ? -0.556 10.500 0.058 1.00 81.56 94 MET A O 1
ATOM 766 N N . LYS A 1 95 ? -0.481 9.577 -1.991 1.00 84.19 95 LYS A N 1
ATOM 767 C CA . LYS A 1 95 ? -1.941 9.474 -2.119 1.00 84.19 95 LYS A CA 1
ATOM 768 C C . LYS A 1 95 ? -2.529 8.506 -1.092 1.00 84.19 95 LYS A C 1
ATOM 770 O O . LYS A 1 95 ? -3.559 8.814 -0.505 1.00 84.19 95 LYS A O 1
ATOM 775 N N . TRP A 1 96 ? -1.866 7.380 -0.829 1.00 85.06 96 TRP A N 1
ATOM 776 C CA . TRP A 1 96 ? -2.257 6.469 0.251 1.00 85.06 96 TRP A CA 1
ATOM 777 C C . TRP A 1 96 ? -2.274 7.162 1.618 1.00 85.06 96 TRP A C 1
ATOM 779 O O . TRP A 1 96 ? -3.259 7.061 2.343 1.00 85.06 96 TRP A O 1
ATOM 789 N N . GLN A 1 97 ? -1.224 7.917 1.951 1.00 80.81 97 GLN A N 1
ATOM 790 C CA . GLN A 1 97 ? -1.164 8.675 3.204 1.00 80.81 97 GLN A CA 1
ATOM 791 C C . GLN A 1 97 ? -2.285 9.718 3.304 1.00 80.81 97 GLN A C 1
ATOM 793 O O . GLN A 1 97 ? -2.933 9.820 4.342 1.00 80.81 97 GLN A O 1
ATOM 798 N N . GLN A 1 98 ? -2.554 10.448 2.219 1.00 83.94 98 GLN A N 1
ATOM 799 C CA . GLN A 1 98 ? -3.671 11.391 2.160 1.00 83.94 98 GLN A CA 1
ATOM 800 C C . GLN A 1 98 ? -5.010 10.686 2.427 1.00 83.94 98 GLN A C 1
ATOM 802 O O . GLN A 1 98 ? -5.825 11.177 3.199 1.00 83.94 98 GLN A O 1
ATOM 807 N N . LEU A 1 99 ? -5.227 9.511 1.831 1.00 86.12 99 LEU A N 1
ATOM 808 C CA . LEU A 1 99 ? -6.445 8.736 2.047 1.00 86.12 99 LEU A CA 1
ATOM 809 C C . LEU A 1 99 ? -6.577 8.241 3.499 1.00 86.12 99 LEU A C 1
ATOM 811 O O . LEU A 1 99 ? -7.672 8.301 4.050 1.00 86.12 99 LEU A O 1
ATOM 815 N N . MET A 1 100 ? -5.482 7.815 4.142 1.00 83.31 100 MET A N 1
ATOM 816 C CA . MET A 1 100 ? -5.472 7.446 5.570 1.00 83.31 100 MET A CA 1
ATOM 817 C C . MET A 1 100 ? -5.916 8.621 6.456 1.00 83.31 100 MET A C 1
ATOM 819 O O . MET A 1 100 ? -6.717 8.436 7.374 1.00 83.31 100 MET A O 1
ATOM 823 N N . GLN A 1 101 ? -5.465 9.838 6.147 1.00 81.25 101 GLN A N 1
ATOM 824 C CA . GLN A 1 101 ? -5.886 11.048 6.858 1.00 81.25 101 GLN A CA 1
ATOM 825 C C . GLN A 1 101 ? -7.367 11.363 6.607 1.00 81.25 101 GLN A C 1
ATOM 827 O O . GLN A 1 101 ? -8.136 11.525 7.551 1.00 81.25 101 GLN A O 1
ATOM 832 N N . GLU A 1 102 ? -7.794 11.394 5.343 1.00 85.38 102 GLU A N 1
ATOM 833 C CA . GLU A 1 102 ? -9.157 11.777 4.950 1.00 85.38 102 GLU A CA 1
ATOM 834 C C . GLU A 1 102 ? -10.227 10.781 5.423 1.00 85.38 102 GLU A C 1
ATOM 836 O O . GLU A 1 102 ? -11.318 11.183 5.827 1.00 85.38 102 GLU A O 1
ATOM 841 N N . LYS A 1 103 ? -9.939 9.477 5.350 1.00 82.00 103 LYS A N 1
ATOM 842 C CA . LYS A 1 103 ? -10.927 8.409 5.567 1.00 82.00 103 LYS A CA 1
ATOM 843 C C . LYS A 1 103 ? -10.890 7.831 6.975 1.00 82.00 103 LYS A C 1
ATOM 845 O O . LYS A 1 103 ? -11.923 7.408 7.496 1.00 82.00 103 LYS A O 1
ATOM 850 N N . LEU A 1 104 ? -9.714 7.798 7.594 1.00 77.00 104 LEU A N 1
ATOM 851 C CA . LEU A 1 104 ? -9.508 7.134 8.881 1.00 77.00 104 LEU A CA 1
ATOM 852 C C . LEU A 1 104 ? -9.101 8.108 9.994 1.00 77.00 104 LEU A C 1
ATOM 854 O O . LEU A 1 104 ? -9.056 7.690 11.146 1.00 77.00 104 LEU A O 1
ATOM 858 N N . ALA A 1 105 ? -8.860 9.389 9.676 1.00 74.12 105 ALA A N 1
ATOM 859 C CA . ALA A 1 105 ? -8.291 10.377 10.599 1.00 74.12 105 ALA A CA 1
ATOM 860 C C . ALA A 1 105 ? -6.957 9.905 11.211 1.00 74.12 105 ALA A C 1
ATOM 862 O O . ALA A 1 105 ? -6.661 10.172 12.374 1.00 74.12 105 ALA A O 1
ATOM 863 N N . ILE A 1 106 ? -6.170 9.158 10.426 1.00 65.19 106 ILE A N 1
ATOM 864 C CA . ILE A 1 106 ? -4.860 8.653 10.835 1.00 65.19 106 ILE A CA 1
ATOM 865 C C . IL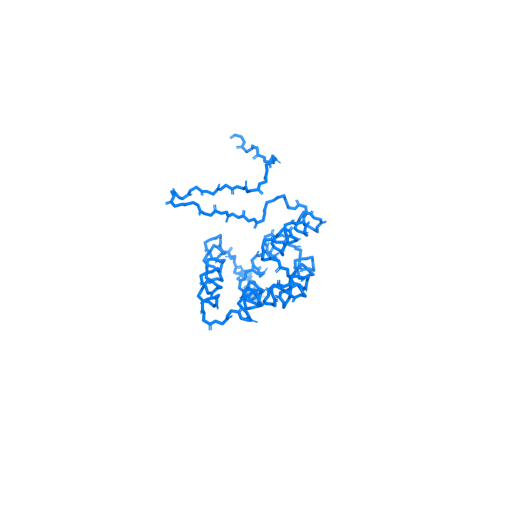E A 1 106 ? -3.788 9.533 10.222 1.00 65.19 106 ILE A C 1
ATOM 867 O O . ILE A 1 106 ? -3.581 9.534 9.008 1.00 65.19 106 ILE A O 1
ATOM 871 N N . ASP A 1 107 ? -3.043 10.206 11.087 1.00 51.66 107 ASP A N 1
ATOM 872 C CA . ASP A 1 107 ? -1.975 11.101 10.660 1.00 51.66 107 ASP A CA 1
ATOM 873 C C . ASP A 1 107 ? -0.678 10.363 10.263 1.00 51.66 107 ASP A C 1
ATOM 875 O O . ASP A 1 107 ? 0.132 10.929 9.525 1.00 51.66 107 ASP A O 1
ATOM 879 N N . CYS A 1 108 ? -0.481 9.097 10.681 1.00 53.84 108 CYS A N 1
ATOM 880 C CA . CYS A 1 108 ? 0.744 8.317 10.428 1.00 53.84 108 CYS A CA 1
ATOM 881 C C . CYS A 1 108 ? 0.458 6.859 9.998 1.00 53.84 108 CYS A C 1
ATOM 883 O O . CYS A 1 108 ? 0.022 6.038 10.798 1.00 53.84 108 CYS A O 1
ATOM 885 N N . ALA A 1 109 ? 0.731 6.532 8.728 1.00 47.31 109 ALA A N 1
ATOM 886 C CA . ALA A 1 109 ? 0.469 5.214 8.126 1.00 47.31 109 ALA A CA 1
ATOM 887 C C . ALA A 1 109 ? 1.730 4.440 7.698 1.00 47.31 109 ALA A C 1
ATOM 889 O O . ALA A 1 109 ? 1.646 3.259 7.370 1.00 47.31 109 ALA A O 1
ATOM 890 N N . ILE A 1 110 ? 2.887 5.107 7.638 1.00 43.84 110 ILE A N 1
ATOM 891 C CA . ILE A 1 110 ? 4.136 4.532 7.130 1.00 43.84 110 ILE A CA 1
ATOM 892 C C . ILE A 1 110 ? 5.196 4.655 8.221 1.00 43.84 110 ILE A C 1
ATOM 894 O O . ILE A 1 110 ? 5.710 5.744 8.479 1.00 43.84 110 ILE A O 1
ATOM 898 N N . THR A 1 111 ? 5.524 3.532 8.851 1.00 44.47 111 THR A N 1
ATOM 899 C CA . THR A 1 111 ? 6.698 3.394 9.715 1.00 44.47 111 THR A CA 1
ATOM 900 C C . THR A 1 111 ? 7.882 3.042 8.822 1.00 44.47 111 THR A C 1
ATOM 902 O O . THR A 1 111 ? 7.889 1.989 8.188 1.00 44.47 111 THR A O 1
ATOM 905 N N . VAL A 1 112 ? 8.870 3.930 8.723 1.00 41.00 112 VAL A N 1
ATOM 906 C CA . VAL A 1 112 ? 10.159 3.587 8.110 1.00 41.00 112 VAL A CA 1
ATOM 907 C C . VAL A 1 112 ? 11.035 3.020 9.222 1.00 41.00 112 VAL A C 1
ATOM 909 O O . VAL A 1 112 ? 11.339 3.729 10.180 1.00 41.00 112 VAL A O 1
ATOM 912 N N . GLU A 1 113 ? 11.392 1.740 9.124 1.00 42.47 113 GLU A N 1
ATOM 913 C CA . GLU A 1 113 ? 12.365 1.112 10.022 1.00 42.47 113 GLU A CA 1
ATOM 914 C C . GLU A 1 113 ? 13.780 1.579 9.644 1.00 42.47 113 GLU A C 1
ATOM 916 O O . GLU A 1 113 ? 14.234 1.376 8.513 1.00 42.47 113 GLU A O 1
ATOM 921 N N . HIS A 1 114 ? 14.482 2.217 10.579 1.00 40.22 114 HIS A N 1
ATOM 922 C CA . HIS A 1 114 ? 15.910 2.503 10.457 1.00 40.22 114 HIS A CA 1
ATOM 923 C C . HIS A 1 114 ? 16.747 1.288 10.903 1.00 40.22 114 HIS A C 1
ATOM 925 O O . HIS A 1 114 ? 16.290 0.434 11.661 1.00 40.22 114 HIS A O 1
ATOM 931 N N . ALA A 1 115 ? 17.999 1.201 10.436 1.00 35.72 115 ALA A N 1
ATOM 932 C CA . ALA A 1 115 ? 18.910 0.086 10.735 1.00 35.72 115 ALA A CA 1
ATOM 933 C C . ALA A 1 115 ? 19.281 -0.056 12.231 1.00 35.72 115 ALA A C 1
ATOM 935 O O . ALA A 1 115 ? 19.852 -1.069 12.625 1.00 35.72 115 ALA A O 1
ATOM 936 N N . ASP A 1 116 ? 18.963 0.943 13.053 1.00 34.53 116 ASP A N 1
ATOM 937 C CA . ASP A 1 116 ? 19.136 0.975 14.509 1.00 34.53 116 ASP A CA 1
ATOM 938 C C . ASP A 1 116 ? 17.874 0.546 15.287 1.00 34.53 116 ASP A C 1
ATOM 940 O O . ASP A 1 116 ? 17.871 0.560 16.517 1.00 34.53 116 ASP A O 1
ATOM 944 N N . GLY A 1 117 ? 16.801 0.158 14.588 1.00 34.75 117 GLY A N 1
ATOM 945 C CA . GLY A 1 117 ? 15.522 -0.211 15.197 1.00 34.75 117 GLY A CA 1
ATOM 946 C C . GLY A 1 117 ? 14.645 0.983 15.593 1.00 34.75 117 GLY A C 1
ATOM 947 O O . GLY A 1 117 ? 13.595 0.784 16.204 1.00 34.75 117 GLY A O 1
ATOM 948 N N . GLY A 1 118 ? 15.031 2.217 15.248 1.00 32.62 118 GLY A N 1
ATOM 949 C CA . GLY A 1 118 ? 14.181 3.394 15.405 1.00 32.62 118 GLY A CA 1
ATOM 950 C C . GLY A 1 118 ? 13.117 3.474 14.306 1.00 32.62 118 GLY A C 1
ATOM 951 O O . GLY A 1 118 ? 13.429 3.377 13.122 1.00 32.62 118 GLY A O 1
ATOM 952 N N . GLY A 1 119 ? 11.853 3.682 14.684 1.00 42.69 119 GLY A N 1
ATOM 953 C CA . GLY A 1 119 ? 10.785 4.070 13.758 1.00 42.69 119 GLY A CA 1
ATOM 954 C C . GLY A 1 119 ? 10.547 5.578 13.829 1.00 42.69 119 GLY A C 1
ATOM 955 O O . GLY A 1 119 ? 10.227 6.092 14.900 1.00 42.69 119 GLY A O 1
ATOM 956 N N . GLN A 1 120 ? 10.676 6.302 12.714 1.00 41.25 120 GLN A N 1
ATOM 957 C CA . GLN A 1 120 ? 10.256 7.707 12.628 1.00 41.25 120 GLN A CA 1
ATOM 958 C C . GLN A 1 120 ? 8.987 7.830 11.775 1.00 41.25 120 GLN A C 1
ATOM 960 O O . GLN A 1 120 ? 8.954 7.386 10.627 1.00 41.25 120 GLN A O 1
ATOM 965 N N . CYS A 1 121 ? 7.943 8.465 12.326 1.00 47.19 121 CYS A N 1
ATOM 966 C CA . CYS A 1 121 ? 6.819 8.945 11.520 1.00 47.19 121 CYS A CA 1
ATOM 967 C C . CYS A 1 121 ? 7.342 10.022 10.564 1.00 47.19 121 CYS A C 1
ATOM 969 O O . CYS A 1 121 ? 7.788 11.087 10.998 1.00 47.19 121 CYS A O 1
ATOM 971 N N . ALA A 1 122 ? 7.230 9.791 9.25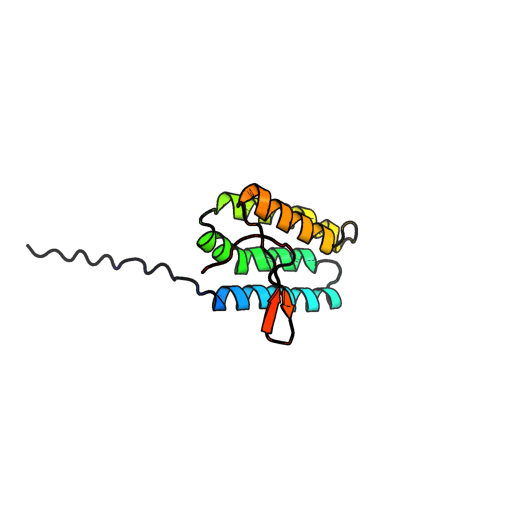8 1.00 42.66 122 ALA A N 1
ATOM 972 C CA . ALA A 1 122 ? 7.337 10.865 8.279 1.00 42.66 122 ALA A CA 1
ATOM 973 C C . ALA A 1 122 ? 6.021 11.676 8.275 1.00 42.66 122 ALA A C 1
ATOM 975 O O . ALA A 1 122 ? 5.183 11.540 7.385 1.00 42.66 122 ALA A O 1
ATOM 976 N N . GLY A 1 123 ? 5.826 12.482 9.326 1.00 28.55 123 GLY A N 1
ATOM 977 C CA . GLY A 1 123 ? 4.672 13.367 9.529 1.00 28.55 123 GLY A CA 1
ATOM 978 C C . GLY A 1 123 ? 4.445 13.674 11.013 1.00 28.55 123 GLY A C 1
ATOM 979 O O . GLY A 1 123 ? 4.024 12.808 11.768 1.00 28.55 123 GLY A O 1
ATOM 980 N N . LEU A 1 124 ? 4.767 14.897 11.442 1.00 36.12 124 LEU A N 1
ATOM 981 C CA . LEU A 1 124 ? 4.802 15.333 12.844 1.00 36.12 124 LEU A CA 1
ATOM 982 C C . LEU A 1 124 ? 3.582 16.196 13.213 1.00 36.12 124 LEU A C 1
ATOM 984 O O . LEU A 1 124 ? 3.517 17.345 12.777 1.00 36.12 124 LEU A O 1
ATOM 988 N N . ARG A 1 125 ? 2.715 15.719 14.121 1.00 28.70 125 ARG A N 1
ATOM 989 C CA . ARG A 1 125 ? 2.560 16.231 15.508 1.00 28.70 125 ARG A CA 1
ATOM 990 C C . ARG A 1 125 ? 1.341 15.621 16.223 1.00 28.70 125 ARG A C 1
ATOM 992 O O . ARG A 1 125 ? 0.286 15.490 15.630 1.00 28.70 125 ARG A O 1
ATOM 999 N N . ALA A 1 126 ? 1.520 15.420 17.535 1.00 31.17 126 A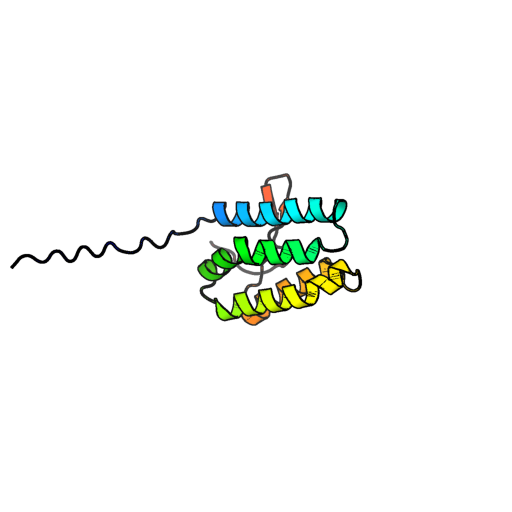LA A N 1
ATOM 1000 C CA . ALA A 1 126 ? 0.619 14.833 18.540 1.00 31.17 126 ALA A CA 1
ATOM 1001 C C . ALA A 1 126 ? 0.594 13.292 18.481 1.00 31.17 126 ALA A C 1
ATOM 1003 O O . ALA A 1 126 ? 0.268 12.711 17.465 1.00 31.17 126 ALA A O 1
ATOM 1004 N N . VAL A 1 127 ? 1.001 12.545 19.509 1.00 29.84 127 VAL A N 1
ATOM 1005 C CA . VAL A 1 127 ? 0.619 12.677 20.918 1.00 29.84 127 VAL A CA 1
ATOM 1006 C C . VAL A 1 127 ? 1.774 12.229 21.830 1.00 29.84 127 VAL A C 1
ATOM 1008 O O . VAL A 1 127 ? 2.291 11.124 21.700 1.00 29.84 127 VAL A O 1
ATOM 1011 N N . GLN A 1 128 ? 2.145 13.092 22.782 1.00 25.61 128 GLN A N 1
ATOM 1012 C CA . GLN A 1 128 ? 2.810 12.698 24.027 1.00 25.61 128 GLN A CA 1
ATOM 1013 C C . GLN A 1 128 ? 1.859 11.800 24.823 1.00 25.61 128 GLN A C 1
ATOM 1015 O O . GLN A 1 128 ? 0.783 12.247 25.222 1.00 25.61 128 GLN A O 1
ATOM 1020 N N . VAL A 1 129 ? 2.263 10.565 25.101 1.00 27.62 129 VAL A N 1
ATOM 1021 C CA . VAL A 1 129 ? 1.660 9.768 26.172 1.00 27.62 129 VAL A CA 1
ATOM 1022 C C . VAL A 1 129 ? 2.599 9.888 27.371 1.00 27.62 129 VAL A C 1
ATOM 1024 O O . VAL A 1 129 ? 3.703 9.367 27.304 1.00 27.62 129 VAL A O 1
ATOM 1027 N N . ARG A 1 130 ? 2.145 10.667 28.365 1.00 30.36 130 ARG A N 1
ATOM 1028 C CA . ARG A 1 130 ? 2.716 10.975 29.698 1.00 30.36 130 ARG A CA 1
ATOM 1029 C C . ARG A 1 130 ? 4.204 10.711 29.934 1.00 30.36 130 ARG A C 1
ATOM 1031 O O . ARG A 1 130 ? 4.583 9.534 30.091 1.00 30.36 130 ARG A O 1
#